Protein AF-A0A957MG29-F1 (afdb_monomer_lite)

Sequence (84 aa):
MIWPTNGSKLAAATMFTLFFGGNDFAPRFLVDGEPIQEYLQRHYLGAIEQVVRRLRRFTHVLGYDTMNEPLPGYIGHADLGKRV

Structure (mmCIF, N/CA/C/O backbone):
data_AF-A0A957MG29-F1
#
_entry.id   AF-A0A957MG29-F1
#
loop_
_atom_site.group_PDB
_atom_site.id
_atom_site.type_symbol
_atom_site.label_atom_id
_atom_site.label_alt_id
_atom_site.label_comp_i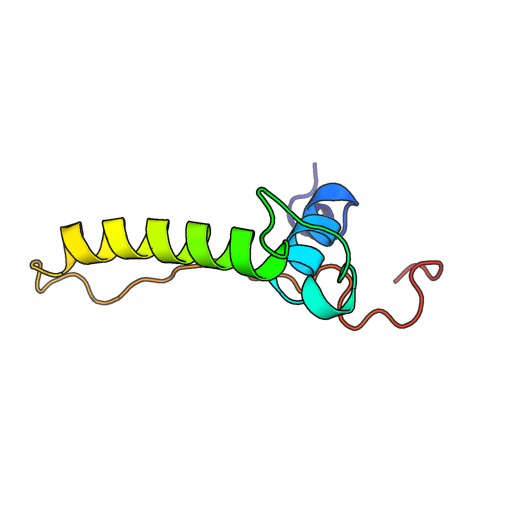d
_atom_site.label_asym_id
_atom_site.label_entity_id
_atom_site.label_seq_id
_atom_site.pdbx_PDB_ins_code
_atom_site.Cartn_x
_atom_site.Cartn_y
_atom_site.Cartn_z
_atom_site.occupancy
_atom_site.B_iso_or_equiv
_atom_site.auth_seq_id
_atom_site.auth_comp_id
_atom_site.auth_asym_id
_atom_site.auth_atom_id
_atom_site.pdbx_PDB_model_num
ATOM 1 N N . MET A 1 1 ? -15.223 6.039 -18.990 1.00 71.12 1 MET A N 1
ATOM 2 C CA . MET A 1 1 ? -14.502 5.524 -17.806 1.00 71.12 1 MET A CA 1
ATOM 3 C C . MET A 1 1 ? -14.996 4.109 -17.556 1.00 71.12 1 MET A C 1
ATOM 5 O O . MET A 1 1 ? -16.203 3.925 -17.534 1.00 71.12 1 MET A O 1
ATOM 9 N N . ILE A 1 2 ? -14.095 3.126 -17.463 1.00 89.19 2 ILE A N 1
ATOM 10 C CA . ILE A 1 2 ? -14.430 1.734 -17.120 1.00 89.19 2 ILE A CA 1
ATOM 11 C C . ILE A 1 2 ? -13.687 1.423 -15.822 1.00 89.19 2 ILE A C 1
ATOM 13 O O . ILE A 1 2 ? -12.467 1.261 -15.840 1.00 89.19 2 ILE A O 1
ATOM 17 N N . TRP A 1 3 ? -14.422 1.389 -14.709 1.00 88.81 3 TRP A N 1
ATOM 18 C CA . TRP A 1 3 ? -13.884 1.338 -13.345 1.00 88.81 3 TRP A CA 1
ATOM 19 C C . TRP A 1 3 ? -12.745 0.322 -13.131 1.00 88.81 3 TRP A C 1
ATOM 21 O O . TRP A 1 3 ? -11.645 0.758 -12.789 1.00 88.81 3 TRP A O 1
ATOM 31 N N . PRO A 1 4 ? -12.913 -0.987 -13.414 1.00 87.06 4 PRO A N 1
ATOM 32 C CA . PRO A 1 4 ? -11.882 -1.981 -13.097 1.00 87.06 4 PRO A CA 1
ATOM 33 C C . PRO A 1 4 ? -10.573 -1.761 -13.866 1.00 87.06 4 PRO A C 1
ATOM 35 O O . PRO A 1 4 ? -9.491 -2.062 -13.374 1.00 87.06 4 PRO A O 1
ATOM 38 N N . THR A 1 5 ? -10.641 -1.167 -15.060 1.00 88.56 5 THR A N 1
ATOM 39 C CA . THR A 1 5 ? -9.447 -0.924 -15.886 1.00 88.56 5 THR A CA 1
ATOM 40 C C . THR A 1 5 ? -8.584 0.233 -15.388 1.00 88.56 5 THR A C 1
ATOM 42 O O . THR A 1 5 ? -7.484 0.433 -15.898 1.00 88.56 5 THR A O 1
ATOM 45 N N . ASN A 1 6 ? -9.062 1.015 -14.414 1.00 92.00 6 ASN A N 1
ATOM 46 C CA . ASN A 1 6 ? -8.298 2.130 -13.860 1.00 92.00 6 ASN A CA 1
ATOM 47 C C . ASN A 1 6 ? -7.165 1.662 -12.945 1.00 92.00 6 ASN A C 1
ATOM 49 O O . ASN A 1 6 ? -6.145 2.341 -12.868 1.00 92.00 6 ASN A O 1
ATOM 53 N N . GLY A 1 7 ? -7.318 0.502 -12.300 1.00 91.69 7 GLY A N 1
ATOM 54 C CA . GLY A 1 7 ? -6.317 -0.051 -11.388 1.00 91.69 7 GLY A CA 1
ATOM 55 C C . GLY A 1 7 ? -4.960 -0.308 -12.046 1.00 91.69 7 GLY A C 1
ATOM 56 O O . GLY A 1 7 ? -3.929 -0.143 -11.405 1.00 91.69 7 GLY A O 1
ATOM 57 N N . SER A 1 8 ? -4.953 -0.629 -13.344 1.00 90.75 8 SER A N 1
ATOM 58 C CA . SER A 1 8 ? -3.737 -0.855 -14.136 1.00 90.75 8 SER A CA 1
ATOM 59 C C . SER A 1 8 ? -3.190 0.405 -14.816 1.00 90.75 8 SER A C 1
ATOM 61 O O . SER A 1 8 ? -2.192 0.343 -15.533 1.00 90.75 8 SER A O 1
ATOM 63 N N . LYS A 1 9 ? -3.831 1.568 -14.638 1.00 92.38 9 LYS A N 1
ATOM 64 C CA . LYS A 1 9 ? -3.323 2.833 -15.185 1.00 92.38 9 LYS A CA 1
ATOM 65 C C . LYS A 1 9 ? -2.171 3.342 -14.334 1.00 92.38 9 LYS A C 1
ATOM 67 O O . LYS A 1 9 ? -2.149 3.133 -13.124 1.00 92.38 9 LYS A O 1
ATOM 72 N N . LEU A 1 10 ? -1.273 4.083 -14.987 1.00 93.56 10 LEU A N 1
ATOM 73 C CA . LEU A 1 10 ? 0.023 4.491 -14.446 1.00 93.56 10 LEU A CA 1
ATOM 74 C C . LEU A 1 10 ? -0.037 4.936 -12.982 1.00 93.56 10 LEU A C 1
ATOM 76 O O . LEU A 1 10 ? 0.640 4.353 -12.150 1.00 93.56 10 LEU A O 1
ATOM 80 N N . ALA A 1 11 ? -0.867 5.930 -12.659 1.00 95.56 11 ALA A N 1
ATOM 81 C CA . ALA A 1 11 ? -0.924 6.480 -11.308 1.00 95.56 11 ALA A CA 1
ATOM 82 C C . ALA A 1 11 ? -1.398 5.455 -10.262 1.00 95.56 11 ALA A C 1
ATOM 84 O O . ALA A 1 11 ? -0.731 5.272 -9.248 1.00 95.56 11 ALA A O 1
ATOM 85 N N . ALA A 1 12 ? -2.516 4.764 -10.510 1.00 95.75 12 ALA A N 1
ATOM 86 C CA . ALA A 1 12 ? -3.081 3.811 -9.555 1.00 95.75 12 ALA A CA 1
ATOM 87 C C . ALA A 1 12 ? -2.146 2.613 -9.334 1.00 95.75 12 ALA A C 1
ATOM 89 O O . ALA A 1 12 ? -1.828 2.282 -8.192 1.00 95.75 12 ALA A O 1
ATOM 90 N N . ALA A 1 13 ? -1.643 2.018 -10.419 1.00 96.06 13 ALA A N 1
ATOM 91 C CA . ALA A 1 13 ? -0.728 0.887 -10.342 1.00 96.06 13 ALA A CA 1
ATOM 92 C C . ALA A 1 13 ? 0.594 1.264 -9.650 1.00 96.06 13 ALA A C 1
ATOM 94 O O . ALA A 1 13 ? 1.092 0.500 -8.821 1.00 96.06 13 ALA A O 1
ATOM 95 N N . THR A 1 14 ? 1.130 2.463 -9.916 1.00 97.25 14 THR A N 1
ATOM 96 C CA . THR A 1 14 ? 2.315 2.977 -9.213 1.00 97.25 14 THR A CA 1
ATOM 97 C C . THR A 1 14 ? 2.052 3.102 -7.716 1.00 97.25 14 THR A C 1
ATOM 99 O O . THR A 1 14 ? 2.848 2.599 -6.930 1.00 97.25 14 THR A O 1
ATOM 102 N N . MET A 1 15 ? 0.934 3.703 -7.298 1.00 98.12 15 MET A N 1
ATOM 103 C CA . MET A 1 15 ? 0.642 3.882 -5.871 1.00 98.12 15 MET A CA 1
ATOM 104 C C . MET A 1 15 ? 0.494 2.551 -5.128 1.00 98.12 15 MET A C 1
ATOM 106 O O . MET A 1 15 ? 1.053 2.412 -4.044 1.00 98.12 15 MET A O 1
ATOM 110 N N . PHE A 1 16 ? -0.176 1.555 -5.715 1.00 97.94 16 PHE A N 1
ATOM 111 C CA . PHE A 1 16 ? -0.246 0.212 -5.125 1.00 97.94 16 PHE A CA 1
ATOM 112 C C . PHE A 1 16 ? 1.129 -0.463 -5.035 1.00 97.94 16 PHE A C 1
ATOM 114 O O . PHE A 1 16 ? 1.454 -1.055 -4.009 1.00 97.94 16 PHE A O 1
ATOM 121 N N . THR A 1 17 ? 1.967 -0.312 -6.066 1.00 98.19 17 THR A N 1
ATOM 122 C CA . THR A 1 17 ? 3.343 -0.841 -6.055 1.00 98.19 17 THR A CA 1
ATOM 123 C C . THR A 1 17 ? 4.168 -0.216 -4.934 1.00 98.19 17 THR A C 1
ATOM 125 O O . THR A 1 17 ? 4.851 -0.929 -4.207 1.00 98.19 17 THR A O 1
ATOM 128 N N . LEU A 1 18 ? 4.082 1.105 -4.755 1.00 98.62 18 LEU A N 1
ATOM 129 C CA . LEU A 1 18 ? 4.806 1.810 -3.696 1.00 98.62 18 LEU A CA 1
ATOM 130 C C . LEU A 1 18 ? 4.275 1.458 -2.302 1.00 98.62 18 LEU A C 1
ATOM 132 O O . LEU A 1 18 ? 5.062 1.307 -1.373 1.00 98.62 18 LEU A O 1
ATOM 136 N N . PHE A 1 19 ? 2.957 1.296 -2.157 1.00 98.62 19 PHE A N 1
ATOM 137 C CA . PHE A 1 19 ? 2.331 0.935 -0.886 1.00 98.62 19 PHE A CA 1
ATOM 138 C C . PHE A 1 19 ? 2.720 -0.475 -0.421 1.00 98.62 19 PHE A C 1
ATOM 140 O O . PHE A 1 19 ? 2.955 -0.679 0.769 1.00 98.62 19 PHE A O 1
ATOM 147 N N . PHE A 1 20 ? 2.775 -1.452 -1.334 1.00 98.25 20 PHE A N 1
ATOM 148 C CA . PHE A 1 20 ? 3.022 -2.856 -0.986 1.00 98.25 20 PHE A CA 1
ATOM 149 C C . PHE A 1 20 ? 4.478 -3.315 -1.137 1.00 98.25 20 PHE A C 1
ATOM 151 O O . PHE A 1 20 ? 4.864 -4.259 -0.455 1.00 98.25 20 PHE A O 1
ATOM 158 N N . GLY A 1 21 ? 5.272 -2.682 -2.002 1.00 98.19 21 GLY A N 1
ATOM 159 C CA . GLY A 1 21 ? 6.650 -3.094 -2.301 1.00 98.19 21 GLY A CA 1
ATOM 160 C C . GLY A 1 21 ? 7.600 -1.926 -2.568 1.00 98.19 21 GLY A C 1
ATOM 161 O O . GLY A 1 21 ? 8.595 -2.081 -3.276 1.00 98.19 21 GLY A O 1
ATOM 162 N N . GLY A 1 22 ? 7.299 -0.732 -2.052 1.00 98.38 22 GLY A N 1
ATOM 163 C CA . GLY A 1 22 ? 8.115 0.463 -2.265 1.00 98.38 22 GLY A CA 1
ATOM 164 C C . GLY A 1 22 ? 9.586 0.280 -1.880 1.00 98.38 22 GLY A C 1
ATOM 165 O O . GLY A 1 22 ? 10.450 0.823 -2.563 1.00 98.38 22 GLY A O 1
ATOM 166 N N . ASN A 1 23 ? 9.891 -0.540 -0.875 1.00 98.31 23 ASN A N 1
ATOM 167 C CA . ASN A 1 23 ? 11.275 -0.804 -0.474 1.00 98.31 23 ASN A CA 1
ATOM 168 C C . ASN A 1 23 ? 12.063 -1.635 -1.486 1.00 98.31 23 ASN A C 1
ATOM 170 O O . ASN A 1 23 ? 13.267 -1.436 -1.626 1.00 98.31 23 ASN A O 1
ATOM 174 N N . ASP A 1 24 ? 11.397 -2.517 -2.226 1.00 97.69 24 ASP A N 1
ATOM 175 C CA . ASP A 1 24 ? 12.043 -3.339 -3.247 1.00 97.69 24 ASP A CA 1
ATOM 176 C C . ASP A 1 24 ? 12.150 -2.584 -4.578 1.00 97.69 24 ASP A C 1
ATOM 178 O O . ASP A 1 24 ? 13.195 -2.578 -5.231 1.00 97.69 24 ASP A O 1
ATOM 182 N N . PHE A 1 25 ? 11.070 -1.906 -4.980 1.00 96.69 25 PHE A N 1
ATOM 183 C CA . PHE A 1 25 ? 10.965 -1.282 -6.303 1.00 96.69 25 PHE A CA 1
ATOM 184 C C . PHE A 1 25 ? 11.430 0.181 -6.339 1.00 96.69 25 PHE A C 1
ATOM 186 O O . PHE A 1 25 ? 11.771 0.693 -7.407 1.00 96.69 25 PHE A O 1
ATOM 193 N N . ALA A 1 26 ? 11.466 0.865 -5.194 1.00 97.44 26 ALA A N 1
ATOM 194 C CA . ALA A 1 26 ? 11.865 2.266 -5.074 1.00 97.44 26 ALA A CA 1
ATOM 195 C C . ALA A 1 26 ? 12.678 2.558 -3.785 1.00 97.44 26 ALA A C 1
ATOM 197 O O . ALA A 1 26 ? 12.390 3.539 -3.099 1.00 97.44 26 ALA A O 1
ATOM 198 N N . PRO A 1 27 ? 13.755 1.803 -3.474 1.00 98.06 27 PRO A N 1
ATOM 199 C CA . PRO A 1 27 ? 14.481 1.883 -2.192 1.00 98.06 27 PRO A CA 1
ATOM 200 C C . PRO A 1 27 ? 15.101 3.252 -1.879 1.00 98.06 27 PRO A C 1
ATOM 202 O O . PRO A 1 27 ? 15.445 3.545 -0.739 1.00 98.06 27 PRO A O 1
ATOM 205 N N . ARG A 1 28 ? 15.307 4.090 -2.900 1.00 98.38 28 ARG A N 1
ATOM 206 C CA . ARG A 1 28 ? 15.874 5.439 -2.747 1.00 98.38 28 ARG A CA 1
ATOM 207 C C . ARG A 1 28 ? 14.809 6.527 -2.654 1.00 98.38 28 ARG A C 1
ATOM 209 O O . ARG A 1 28 ? 15.164 7.698 -2.540 1.00 98.38 28 ARG A O 1
ATOM 216 N N . PHE A 1 29 ? 13.531 6.173 -2.779 1.00 98.44 29 PHE A N 1
ATOM 217 C CA . PHE A 1 29 ? 12.458 7.147 -2.716 1.00 98.44 29 PHE A CA 1
ATOM 218 C C . PHE A 1 29 ? 12.041 7.357 -1.265 1.00 98.44 29 PHE A C 1
ATOM 220 O O . PHE A 1 29 ? 11.409 6.499 -0.650 1.00 98.44 29 PHE A O 1
ATOM 227 N N . LEU A 1 30 ? 12.424 8.518 -0.741 1.00 98.50 30 LEU A N 1
ATOM 228 C CA . LEU A 1 30 ? 12.131 8.932 0.620 1.00 98.50 30 LEU A CA 1
ATOM 229 C C . LEU A 1 30 ? 11.115 10.077 0.609 1.00 98.50 30 LEU A C 1
ATOM 231 O O . LEU A 1 30 ? 11.230 11.001 -0.200 1.00 98.50 30 LEU A O 1
ATOM 235 N N . VAL A 1 31 ? 10.166 10.041 1.539 1.00 98.25 31 VAL A N 1
ATOM 236 C CA . VAL A 1 31 ? 9.257 11.146 1.861 1.00 98.25 31 VAL A CA 1
ATOM 237 C C . VAL A 1 31 ? 9.532 11.541 3.303 1.00 98.25 31 VAL A C 1
ATOM 239 O O . VAL A 1 31 ? 9.501 10.696 4.189 1.00 98.25 31 VAL A O 1
ATOM 242 N N . ASP A 1 32 ? 9.882 12.805 3.535 1.00 97.31 32 ASP A N 1
ATOM 243 C CA . ASP A 1 32 ? 10.286 13.306 4.858 1.00 97.31 32 ASP A CA 1
ATOM 244 C C . ASP A 1 32 ? 11.421 12.485 5.515 1.00 97.31 32 ASP A C 1
ATOM 246 O O . ASP A 1 32 ? 11.500 12.349 6.733 1.00 97.31 32 ASP A O 1
ATOM 250 N N . GLY A 1 33 ? 12.321 11.929 4.693 1.00 98.12 33 GLY A N 1
ATOM 251 C CA . GLY A 1 33 ? 13.438 11.085 5.139 1.00 98.12 33 GLY A CA 1
ATOM 252 C C . GLY A 1 33 ? 13.068 9.630 5.457 1.00 98.12 33 GLY A C 1
ATOM 253 O O . GLY A 1 33 ? 13.953 8.844 5.783 1.00 98.12 33 GLY A O 1
ATOM 254 N N . GLU A 1 34 ? 11.798 9.253 5.328 1.00 98.38 34 GLU A N 1
ATOM 255 C CA . GLU A 1 34 ? 11.284 7.897 5.538 1.00 98.38 34 GLU A CA 1
ATOM 256 C C . GLU A 1 34 ? 11.099 7.185 4.190 1.00 98.38 34 GLU A C 1
ATOM 258 O O . GLU A 1 34 ? 10.671 7.831 3.228 1.00 98.38 34 GLU A O 1
ATOM 263 N N . PRO A 1 35 ? 11.397 5.879 4.066 1.00 98.69 35 PRO A N 1
ATOM 264 C CA . PRO A 1 35 ? 11.125 5.174 2.822 1.00 98.69 35 PRO A CA 1
ATOM 265 C C . PRO A 1 35 ? 9.626 5.185 2.496 1.00 98.69 35 PRO A C 1
ATOM 267 O O . PRO A 1 35 ? 8.761 5.157 3.374 1.00 98.69 35 PRO A O 1
ATOM 270 N N . ILE A 1 36 ? 9.309 5.289 1.204 1.00 98.62 36 ILE A N 1
ATOM 271 C CA . ILE A 1 36 ? 7.940 5.538 0.731 1.00 98.62 36 ILE A CA 1
ATOM 272 C C . ILE A 1 36 ? 6.920 4.499 1.220 1.00 98.62 36 ILE A C 1
ATOM 274 O O . ILE A 1 36 ? 5.775 4.858 1.503 1.00 98.62 36 ILE A O 1
ATOM 278 N N . GLN A 1 37 ? 7.314 3.229 1.336 1.00 98.69 37 GLN A N 1
ATOM 279 C CA . GLN A 1 37 ? 6.427 2.160 1.788 1.00 98.69 37 GLN A CA 1
ATOM 280 C C . GLN A 1 37 ? 5.997 2.388 3.242 1.00 98.69 37 GLN A C 1
ATOM 282 O O . GLN A 1 37 ? 4.803 2.396 3.543 1.00 98.69 37 GLN A O 1
ATOM 287 N N . GLU A 1 38 ? 6.957 2.638 4.127 1.00 98.62 38 GLU A N 1
ATOM 288 C CA . GLU A 1 38 ? 6.764 2.937 5.542 1.00 98.62 38 GLU A CA 1
ATOM 289 C C . GLU A 1 38 ? 5.938 4.201 5.707 1.00 98.62 38 GLU A C 1
ATOM 291 O O . GLU A 1 38 ? 4.946 4.182 6.434 1.00 98.62 38 GLU A O 1
ATOM 296 N N . TYR A 1 39 ? 6.270 5.261 4.965 1.00 98.75 39 TYR A N 1
ATOM 297 C CA . TYR A 1 39 ? 5.517 6.507 5.005 1.00 98.75 39 TYR A CA 1
ATOM 298 C C . TYR A 1 39 ? 4.034 6.263 4.699 1.00 98.75 39 TYR A C 1
ATOM 300 O O . TYR A 1 39 ? 3.159 6.667 5.469 1.00 98.75 39 TYR A O 1
ATOM 308 N N . LEU A 1 40 ? 3.725 5.569 3.600 1.00 98.62 40 LEU A N 1
ATOM 309 C CA . LEU A 1 40 ? 2.345 5.302 3.198 1.00 98.62 40 LEU A CA 1
ATOM 310 C C . LEU A 1 40 ? 1.622 4.381 4.191 1.00 98.62 40 LEU A C 1
ATOM 312 O O . LEU A 1 40 ? 0.497 4.682 4.601 1.00 98.62 40 LEU A O 1
ATOM 316 N N . GLN A 1 41 ? 2.259 3.284 4.610 1.00 98.56 41 GLN A N 1
ATOM 317 C CA . GLN A 1 41 ? 1.660 2.314 5.529 1.00 98.56 41 GLN A CA 1
ATOM 318 C C . GLN A 1 41 ? 1.441 2.912 6.921 1.00 98.56 41 GLN A C 1
ATOM 320 O O . GLN A 1 41 ? 0.374 2.717 7.503 1.00 98.56 41 GLN A O 1
ATOM 325 N N . ARG A 1 42 ? 2.387 3.704 7.438 1.00 98.62 42 ARG A N 1
ATOM 326 C CA . ARG A 1 42 ? 2.274 4.386 8.733 1.00 98.62 42 ARG A CA 1
ATOM 327 C C . ARG A 1 42 ? 1.096 5.353 8.755 1.00 98.62 42 ARG A C 1
ATOM 329 O O . ARG A 1 42 ? 0.319 5.338 9.708 1.00 98.62 42 ARG A O 1
ATOM 336 N N . HIS A 1 43 ? 0.929 6.171 7.716 1.00 98.62 43 HIS A N 1
ATOM 337 C CA . HIS A 1 43 ? -0.201 7.102 7.638 1.00 98.62 43 HIS A CA 1
ATOM 338 C C . HIS A 1 43 ? -1.535 6.379 7.453 1.00 98.62 43 HIS A C 1
ATOM 340 O O . HIS A 1 43 ? -2.519 6.739 8.099 1.00 98.62 43 HIS A O 1
ATOM 346 N N . TYR A 1 44 ? -1.571 5.337 6.621 1.00 98.62 44 TYR A N 1
ATOM 347 C CA . TYR A 1 44 ? -2.765 4.523 6.423 1.00 98.62 44 TYR A CA 1
ATOM 348 C C . TYR A 1 44 ? -3.207 3.835 7.724 1.00 98.62 44 TYR A C 1
ATOM 350 O O . TYR A 1 44 ? -4.347 4.002 8.158 1.00 98.62 44 TYR A O 1
ATOM 358 N N . LEU A 1 45 ? -2.293 3.136 8.405 1.00 98.56 45 LEU A N 1
ATOM 359 C CA . LEU A 1 45 ? -2.569 2.489 9.689 1.00 98.56 45 LEU A CA 1
ATOM 360 C C . LEU A 1 45 ? -2.945 3.512 10.765 1.00 98.56 45 LEU A C 1
ATOM 362 O O . LEU A 1 45 ? -3.896 3.281 11.507 1.00 98.56 45 LEU A O 1
ATOM 366 N N . GLY A 1 46 ? -2.271 4.665 10.805 1.00 98.69 46 GLY A N 1
ATOM 367 C CA . GLY A 1 46 ? -2.608 5.760 11.713 1.00 98.69 46 GLY A CA 1
ATOM 368 C C . GLY A 1 46 ? -4.027 6.297 11.498 1.00 98.69 46 GLY A C 1
ATOM 369 O O . GLY A 1 46 ? -4.733 6.575 12.467 1.00 98.69 46 GLY A O 1
ATOM 370 N N . ALA A 1 47 ? -4.492 6.390 10.248 1.00 98.69 47 ALA A N 1
ATOM 371 C CA . ALA A 1 47 ? -5.868 6.777 9.938 1.00 98.69 47 ALA A CA 1
ATOM 372 C C . ALA A 1 47 ? -6.884 5.722 10.412 1.00 98.69 47 ALA A C 1
ATOM 374 O O . ALA A 1 47 ? -7.875 6.067 11.063 1.00 98.69 47 ALA A O 1
ATOM 375 N N . ILE A 1 48 ? -6.617 4.436 10.158 1.00 98.56 48 ILE A N 1
ATOM 376 C CA . ILE A 1 48 ? -7.451 3.327 10.651 1.00 98.56 48 ILE A CA 1
ATOM 377 C C . ILE A 1 48 ? -7.490 3.310 12.183 1.00 98.56 48 ILE A C 1
ATOM 379 O O . ILE A 1 48 ? -8.550 3.119 12.781 1.00 98.56 48 ILE A O 1
ATOM 383 N N . GLU A 1 49 ? -6.365 3.576 12.843 1.00 98.62 49 GLU A N 1
ATOM 384 C CA . GLU A 1 49 ? -6.279 3.639 14.297 1.00 98.62 49 GLU A CA 1
ATOM 385 C C . GLU A 1 49 ? -7.229 4.696 14.881 1.00 98.62 49 GLU A C 1
ATOM 387 O O . GLU A 1 49 ? -7.892 4.431 15.888 1.00 98.62 49 GLU A O 1
ATOM 392 N N . GLN A 1 50 ? -7.374 5.862 14.239 1.00 98.69 50 GLN A N 1
ATOM 393 C CA . GLN A 1 50 ? -8.343 6.877 14.674 1.00 98.69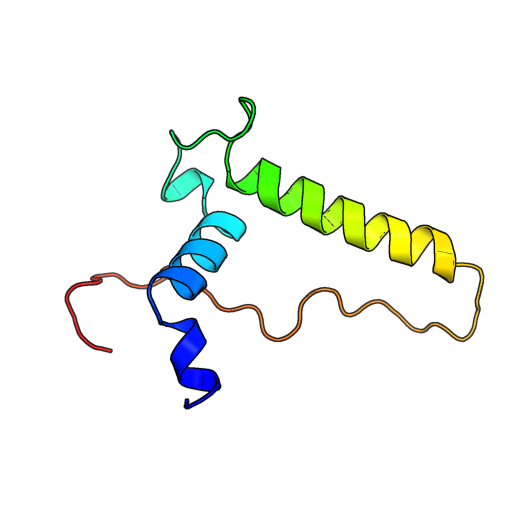 50 GLN A CA 1
ATOM 394 C C . GLN A 1 50 ? -9.785 6.356 14.616 1.00 98.69 50 GLN A C 1
ATOM 396 O O . GLN A 1 50 ? -10.564 6.571 15.552 1.00 98.69 50 GLN A O 1
ATOM 401 N N . VAL A 1 51 ? -10.133 5.619 13.557 1.00 98.19 51 VAL A N 1
ATOM 402 C CA . VAL A 1 51 ? -11.451 4.981 13.41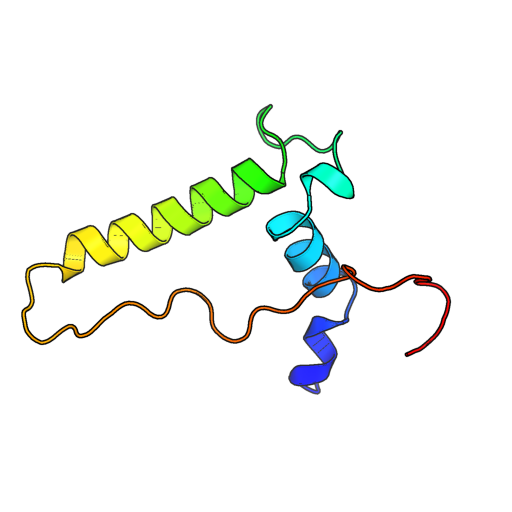1 1.00 98.19 51 VAL A CA 1
ATOM 403 C C . VAL A 1 51 ? -11.675 3.968 14.535 1.00 98.19 51 VAL A C 1
ATOM 405 O O . VAL A 1 51 ? -12.679 4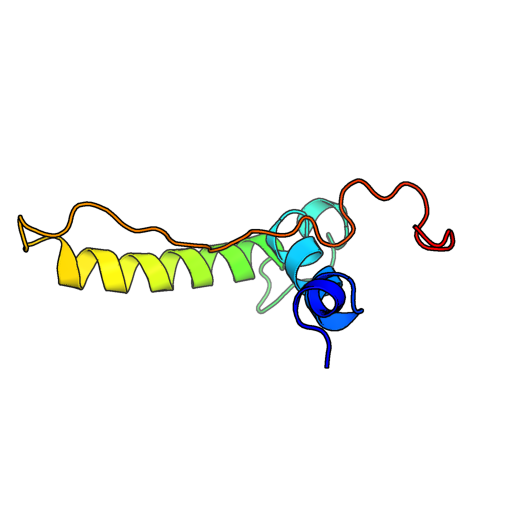.041 15.249 1.00 98.19 51 VAL A O 1
ATOM 408 N N . VAL A 1 52 ? -10.710 3.075 14.765 1.00 98.31 52 VAL A N 1
ATOM 409 C CA . VAL A 1 52 ? -10.783 2.050 15.816 1.00 98.31 52 VAL A CA 1
ATOM 410 C C . VAL A 1 52 ? -10.907 2.688 17.201 1.00 98.31 52 VAL A C 1
ATOM 412 O O . VAL A 1 52 ? -11.798 2.323 17.970 1.00 98.31 52 VAL A O 1
ATOM 415 N N . ARG A 1 53 ? -10.081 3.690 17.530 1.00 98.50 53 ARG A N 1
ATOM 416 C CA . ARG A 1 53 ? -10.145 4.417 18.813 1.00 98.50 53 ARG A CA 1
ATOM 417 C C . ARG A 1 53 ? -11.528 5.012 19.057 1.00 98.50 53 ARG A C 1
ATOM 419 O O . ARG A 1 53 ? -12.028 4.967 20.183 1.00 98.50 53 ARG A O 1
ATOM 426 N N . ARG A 1 54 ? -12.173 5.530 18.009 1.00 98.31 54 ARG A N 1
ATOM 427 C CA . ARG A 1 54 ? -13.505 6.132 18.097 1.00 98.31 54 ARG A CA 1
ATOM 428 C C . ARG A 1 54 ? -14.626 5.105 18.199 1.00 98.31 54 ARG A C 1
ATOM 430 O O . ARG A 1 54 ? -15.644 5.426 18.815 1.00 98.31 54 ARG A O 1
ATOM 437 N N . LEU A 1 55 ? -14.481 3.926 17.602 1.00 98.19 55 LEU A N 1
ATOM 438 C CA . LEU A 1 55 ? -15.575 2.962 17.465 1.00 98.19 55 LEU A CA 1
ATOM 439 C C . LEU A 1 55 ? -15.502 1.778 18.434 1.00 98.19 55 LEU A C 1
ATOM 441 O O . LEU A 1 55 ? -16.547 1.231 18.771 1.00 98.19 55 LEU A O 1
ATOM 445 N N . ARG A 1 56 ? -14.327 1.454 18.989 1.00 97.44 56 ARG A N 1
ATOM 446 C CA . ARG A 1 56 ? -14.097 0.282 19.864 1.00 97.44 56 ARG A CA 1
ATOM 447 C C . ARG A 1 56 ? -15.011 0.145 21.088 1.00 97.44 56 ARG A C 1
ATOM 449 O O . ARG A 1 56 ? -15.042 -0.917 21.693 1.00 97.44 56 ARG A O 1
ATOM 456 N N . ARG A 1 57 ? -15.709 1.209 21.499 1.00 98.00 57 ARG A N 1
ATOM 457 C CA . ARG A 1 57 ? -16.663 1.178 22.624 1.00 98.00 57 ARG A CA 1
ATOM 458 C C . ARG A 1 57 ? -18.035 0.609 22.252 1.00 98.00 57 ARG A C 1
ATOM 460 O O . ARG A 1 57 ? -18.826 0.322 23.141 1.00 98.00 57 ARG A O 1
ATOM 467 N N . PHE A 1 58 ? -18.353 0.528 20.962 1.00 98.50 58 PHE A N 1
ATOM 468 C CA . PHE A 1 58 ? -19.650 0.064 20.489 1.00 98.50 58 PHE A CA 1
ATOM 469 C C . PHE A 1 58 ? -19.609 -1.443 20.262 1.00 98.50 58 PHE A C 1
ATOM 471 O O . PHE A 1 58 ? -18.902 -1.927 19.387 1.00 98.50 58 PHE A O 1
ATOM 478 N N . THR A 1 59 ? -20.419 -2.178 21.016 1.00 98.12 59 THR A N 1
ATOM 479 C CA . THR A 1 59 ? -20.493 -3.646 20.956 1.00 98.12 59 THR A CA 1
ATOM 480 C C . THR A 1 59 ? -21.108 -4.187 19.663 1.00 98.12 59 THR A C 1
ATOM 482 O O . THR A 1 59 ? -20.928 -5.357 19.353 1.00 98.12 59 THR A O 1
ATOM 485 N N . HIS A 1 60 ? -21.813 -3.351 18.896 1.00 98.19 60 HIS A N 1
ATOM 486 C CA . HIS A 1 60 ? -22.431 -3.724 17.616 1.00 98.19 60 HIS A CA 1
ATOM 487 C C . HIS A 1 60 ? -21.491 -3.544 16.410 1.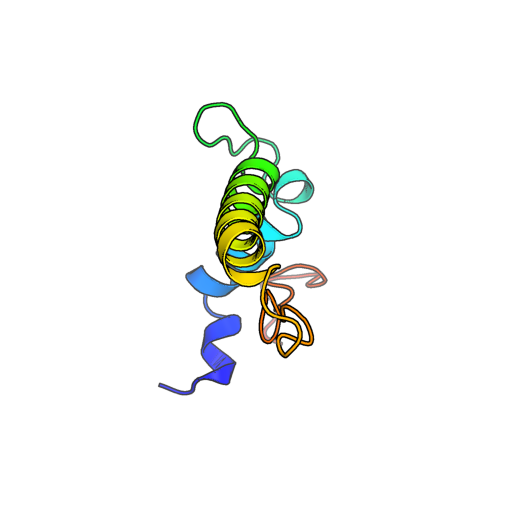00 98.19 60 HIS A C 1
ATOM 489 O O . HIS A 1 60 ? -21.878 -3.835 15.281 1.00 98.19 60 HIS A O 1
ATOM 495 N N . VAL A 1 61 ? -20.268 -3.041 16.619 1.00 98.00 61 VAL A N 1
ATOM 496 C CA . VAL A 1 61 ? -19.240 -2.969 15.571 1.00 98.00 61 VAL A CA 1
ATOM 497 C C . VAL A 1 61 ? -18.529 -4.317 15.509 1.00 98.00 61 VAL A C 1
ATOM 499 O O . VAL A 1 61 ? -17.817 -4.683 16.439 1.00 98.00 61 VAL A O 1
ATOM 502 N N . LEU A 1 62 ? -18.727 -5.053 14.413 1.00 97.44 62 LEU A N 1
ATOM 503 C CA . LEU A 1 62 ? -18.201 -6.415 14.254 1.00 97.44 62 LEU A CA 1
ATOM 504 C C . LEU A 1 62 ? -16.727 -6.454 13.833 1.00 97.44 62 LEU A C 1
ATOM 506 O O . LEU A 1 62 ? -16.024 -7.415 14.130 1.00 97.44 62 LEU A O 1
ATOM 510 N N . GLY A 1 63 ? -16.255 -5.422 13.137 1.00 96.44 63 GLY A N 1
ATOM 511 C CA . GLY A 1 63 ? -14.896 -5.374 12.615 1.00 96.44 63 GLY A CA 1
ATOM 512 C C . GLY A 1 63 ? -14.641 -4.149 11.747 1.00 96.44 63 GLY A C 1
ATOM 513 O O . GLY A 1 63 ? -15.494 -3.269 11.623 1.00 96.44 63 GLY A O 1
ATOM 514 N N . TYR A 1 64 ? -13.447 -4.116 11.158 1.00 97.19 64 TYR A N 1
ATOM 515 C CA . TYR A 1 64 ? -12.959 -3.027 10.318 1.00 97.19 64 TYR A CA 1
ATOM 516 C C . TYR A 1 64 ? -12.380 -3.632 9.040 1.00 97.19 64 TYR A C 1
ATOM 518 O O . TYR A 1 64 ? -11.287 -4.194 9.063 1.00 97.19 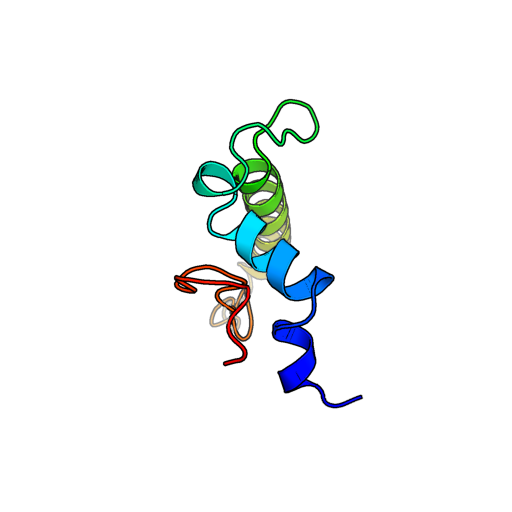64 TYR A O 1
ATOM 526 N N . ASP A 1 65 ? -13.122 -3.542 7.940 1.00 97.19 65 ASP A N 1
ATOM 527 C CA . ASP A 1 65 ? -12.583 -3.831 6.614 1.00 97.19 65 ASP A CA 1
ATOM 528 C C . ASP A 1 65 ? -11.834 -2.588 6.134 1.00 97.19 65 ASP A C 1
ATOM 530 O O . ASP A 1 65 ? -12.432 -1.541 5.883 1.00 97.19 65 ASP A O 1
ATOM 534 N N . THR A 1 66 ? -10.506 -2.657 6.165 1.00 96.50 66 THR A N 1
ATOM 535 C CA . THR A 1 66 ? -9.679 -1.449 6.066 1.00 96.50 66 THR A CA 1
ATOM 536 C C . THR A 1 66 ? -9.379 -1.078 4.615 1.00 96.50 66 THR A C 1
ATOM 538 O O . THR A 1 66 ? -9.361 0.109 4.293 1.00 96.50 66 THR A O 1
ATOM 541 N N . MET A 1 67 ? -9.192 -2.069 3.734 1.00 97.00 67 MET A N 1
ATOM 542 C CA . MET A 1 67 ? -8.858 -1.863 2.324 1.00 97.00 67 MET A CA 1
ATOM 543 C C . MET A 1 67 ? -9.731 -2.745 1.442 1.00 97.00 67 MET A C 1
ATOM 545 O O . MET A 1 67 ? -9.517 -3.951 1.345 1.00 97.00 67 MET A O 1
ATOM 549 N N . ASN A 1 68 ? -10.665 -2.116 0.739 1.00 95.81 68 ASN A N 1
ATOM 550 C CA . ASN A 1 68 ? -11.426 -2.783 -0.305 1.00 95.81 68 ASN A CA 1
ATOM 551 C C . ASN A 1 68 ? -10.527 -3.088 -1.514 1.00 95.81 68 ASN A C 1
ATOM 553 O O . ASN A 1 68 ? -9.863 -2.182 -2.018 1.00 95.81 68 ASN A O 1
ATOM 557 N N . GLU A 1 69 ? -10.586 -4.328 -2.005 1.00 95.06 69 GLU A N 1
ATOM 558 C CA . GLU A 1 69 ? -9.985 -4.773 -3.274 1.00 95.06 69 GLU A CA 1
ATOM 559 C C . GLU A 1 69 ? -8.532 -4.294 -3.478 1.00 95.06 69 GLU A C 1
ATOM 561 O O . GLU A 1 69 ? -8.245 -3.548 -4.420 1.00 95.06 69 GLU A O 1
ATOM 566 N N . PRO A 1 70 ? -7.589 -4.702 -2.607 1.00 95.44 70 PRO A N 1
ATOM 567 C CA . PRO A 1 70 ? -6.182 -4.384 -2.810 1.00 95.44 70 PRO A CA 1
ATOM 568 C C . PRO A 1 70 ? -5.707 -4.924 -4.162 1.00 95.44 70 PRO A C 1
ATOM 570 O O . PRO A 1 70 ? -5.871 -6.106 -4.472 1.00 95.44 70 PRO A O 1
ATOM 573 N N . LEU A 1 71 ? -5.095 -4.053 -4.963 1.00 95.38 71 LEU A N 1
ATOM 574 C CA . LEU A 1 71 ? -4.513 -4.417 -6.251 1.00 95.38 71 LEU A CA 1
ATOM 575 C C . LEU A 1 71 ? -2.994 -4.581 -6.118 1.00 95.38 71 LEU A C 1
ATOM 577 O O . LEU A 1 71 ? -2.367 -3.860 -5.342 1.00 95.38 71 LEU A O 1
ATOM 581 N N . PRO A 1 72 ? -2.369 -5.473 -6.905 1.00 95.25 72 PRO A N 1
ATOM 582 C CA . PRO A 1 72 ? -0.931 -5.731 -6.809 1.00 95.25 72 PRO A CA 1
ATOM 583 C C . PRO A 1 72 ? -0.064 -4.596 -7.380 1.00 95.25 72 PRO A C 1
ATOM 585 O O . PRO A 1 72 ? 1.157 -4.619 -7.239 1.00 95.25 72 PRO A O 1
ATOM 588 N N . GLY A 1 73 ? -0.659 -3.615 -8.066 1.00 95.38 73 GLY A N 1
ATOM 589 C CA . GLY A 1 73 ? 0.101 -2.654 -8.860 1.00 95.38 73 GLY A CA 1
ATOM 590 C C . GLY A 1 73 ? 0.884 -3.374 -9.960 1.00 95.38 73 GLY A C 1
ATOM 591 O O . GLY A 1 73 ? 0.295 -4.100 -10.755 1.00 95.38 73 GLY A O 1
ATOM 592 N N . TYR A 1 74 ? 2.202 -3.188 -9.994 1.00 95.19 74 TYR A N 1
ATOM 593 C CA . TYR A 1 74 ? 3.122 -3.852 -10.922 1.00 95.19 74 TYR A CA 1
ATOM 594 C C . TYR A 1 74 ? 3.799 -5.095 -10.330 1.00 95.19 74 TYR A C 1
ATOM 596 O O . TYR A 1 74 ? 4.592 -5.751 -11.009 1.00 95.19 74 TYR A O 1
ATOM 604 N N . ILE A 1 75 ? 3.507 -5.440 -9.076 1.00 95.88 75 ILE A N 1
ATOM 605 C CA . ILE A 1 75 ? 4.119 -6.592 -8.414 1.00 95.88 75 ILE A CA 1
ATOM 606 C C . ILE A 1 75 ? 3.657 -7.874 -9.117 1.00 95.88 75 ILE A C 1
ATOM 608 O O . ILE A 1 75 ? 2.469 -8.076 -9.356 1.00 95.88 75 ILE A O 1
ATOM 612 N N . GLY A 1 76 ? 4.609 -8.740 -9.470 1.00 93.19 76 GLY A N 1
ATOM 613 C CA . GLY A 1 76 ? 4.344 -9.970 -10.224 1.00 93.19 76 GLY A CA 1
ATOM 614 C C . GLY A 1 76 ? 4.361 -9.807 -11.749 1.00 93.19 76 GLY A C 1
ATOM 615 O O . GLY A 1 76 ? 4.284 -10.808 -12.461 1.00 93.19 76 GLY A O 1
ATOM 616 N N . HIS A 1 77 ? 4.533 -8.590 -12.277 1.00 91.12 77 HIS A N 1
ATOM 617 C CA . HIS A 1 77 ? 4.761 -8.381 -13.707 1.00 91.12 77 HIS A CA 1
ATOM 618 C C . HIS A 1 77 ? 6.249 -8.538 -14.046 1.00 91.12 77 HIS A C 1
ATOM 620 O O . HIS A 1 77 ? 7.065 -7.681 -13.719 1.00 91.12 77 HIS A O 1
ATOM 626 N N . ALA A 1 78 ? 6.605 -9.623 -14.739 1.00 89.44 78 ALA A N 1
ATOM 627 C CA . ALA A 1 78 ? 7.990 -9.885 -15.151 1.00 89.44 78 ALA A CA 1
ATOM 628 C C . ALA A 1 78 ? 8.513 -8.899 -16.215 1.00 89.44 78 ALA A C 1
ATOM 630 O O . ALA A 1 78 ? 9.718 -8.695 -16.331 1.00 89.44 78 ALA A O 1
ATOM 631 N N . ASP A 1 79 ? 7.612 -8.315 -17.010 1.00 88.62 79 ASP A N 1
ATOM 632 C CA . ASP A 1 79 ? 7.936 -7.371 -18.077 1.00 88.62 79 ASP A CA 1
ATOM 633 C C . ASP A 1 79 ? 6.773 -6.386 -18.272 1.00 88.62 79 ASP A C 1
ATOM 635 O O . ASP A 1 79 ? 5.667 -6.790 -18.634 1.00 88.62 79 ASP A O 1
ATOM 639 N N . LEU A 1 80 ? 7.024 -5.095 -18.037 1.00 85.31 80 LEU A N 1
ATOM 640 C CA . LEU A 1 80 ? 6.030 -4.021 -18.177 1.00 85.31 80 LEU A CA 1
ATOM 641 C C . LEU A 1 80 ? 5.823 -3.565 -19.631 1.00 85.31 80 LEU A C 1
ATOM 643 O O . LEU A 1 80 ? 4.871 -2.840 -19.916 1.00 85.31 80 LEU A O 1
ATOM 647 N N . GLY A 1 81 ? 6.698 -3.972 -20.556 1.00 85.50 81 GLY A N 1
ATOM 648 C CA . GLY A 1 81 ? 6.566 -3.704 -21.989 1.00 85.50 81 GLY A CA 1
ATOM 649 C C . GLY A 1 81 ? 5.615 -4.669 -22.703 1.00 85.50 81 GLY A C 1
ATOM 650 O O . GLY A 1 81 ? 5.156 -4.381 -23.811 1.00 85.50 81 GLY A O 1
ATOM 651 N N . LYS A 1 82 ? 5.283 -5.802 -22.075 1.00 77.81 82 LYS A N 1
ATOM 652 C CA . LYS A 1 82 ? 4.306 -6.760 -22.600 1.00 77.81 82 LYS A CA 1
ATOM 653 C C . LYS A 1 82 ? 2.901 -6.337 -22.187 1.00 77.81 82 LYS A C 1
ATOM 655 O O . LYS A 1 82 ? 2.608 -6.177 -21.006 1.00 77.81 82 LYS A O 1
ATOM 660 N N . ARG A 1 83 ? 2.013 -6.172 -23.172 1.00 58.75 83 ARG A N 1
ATOM 661 C CA . ARG A 1 83 ? 0.577 -6.036 -22.900 1.00 58.75 83 ARG A CA 1
ATOM 662 C C . ARG A 1 83 ? 0.074 -7.354 -22.309 1.00 58.75 83 ARG A C 1
ATOM 664 O O . ARG A 1 83 ? 0.257 -8.395 -22.936 1.00 58.75 83 ARG A O 1
ATOM 671 N N . VAL A 1 84 ? -0.517 -7.271 -21.120 1.00 58.84 84 VAL A N 1
ATOM 672 C CA . VAL A 1 84 ? -1.324 -8.335 -20.506 1.00 58.84 84 VAL A CA 1
ATOM 673 C C . VAL A 1 84 ? -2.754 -8.213 -21.011 1.00 58.84 84 VAL A C 1
ATOM 675 O O . VAL A 1 84 ? -3.228 -7.055 -21.113 1.00 58.84 84 VAL A O 1
#

Secondary structure (DSSP, 8-state):
--GGGGTTSHHHHHHHHHHHHHHHH-TT-EETTEEHHHHHHHHHHHHHHHHHHHHTT-TT-------SS---TTTT-S-TTS--

pLDDT: mean 94.8, std 7.35, range [58.75, 98.75]

Foldseek 3Di:
DDPVVVCQDDPNLVVLCCQPPQCPPPVPDDDVNHRSNCVNVVVLVVVVVVVCVVPVVDPPDPDDPRDDPRDNRCPPPPDPVDDD

Radius of gyration: 16.07 Å; chains: 1; bounding box: 38×23×46 Å